Protein AF-A0A2N5XPM1-F1 (afdb_monomer)

Organism: NCBI:txid2067669

InterPro domains:
  IPR010985 Ribbon-helix-helix [SSF47598] (3-46)
  IPR045559 Ribbon-helix-helix protein, RHH domain [PF19839] (17-51)

Structure (mmCIF, N/CA/C/O backbone):
data_AF-A0A2N5XPM1-F1
#
_entry.id   AF-A0A2N5XPM1-F1
#
loop_
_atom_site.group_PDB
_atom_site.id
_atom_site.type_symbol
_atom_site.label_atom_id
_atom_site.label_alt_id
_atom_site.label_comp_id
_atom_site.label_asym_id
_atom_site.label_entity_id
_atom_site.label_seq_id
_atom_site.pdbx_PDB_ins_code
_atom_site.Cartn_x
_atom_site.Cartn_y
_atom_site.Cartn_z
_atom_site.occupancy
_atom_site.B_iso_or_equiv
_atom_site.auth_seq_id
_atom_site.auth_comp_id
_atom_site.auth_asym_id
_atom_site.auth_atom_id
_atom_site.pdbx_PDB_model_num
ATOM 1 N N . MET A 1 1 ? -6.396 24.644 0.003 1.00 42.78 1 MET A N 1
ATOM 2 C CA . MET A 1 1 ? -5.838 24.144 1.277 1.00 42.78 1 MET A CA 1
ATOM 3 C C . MET A 1 1 ? -4.941 22.965 0.941 1.00 42.78 1 MET A C 1
ATOM 5 O O . MET A 1 1 ? -5.441 21.895 0.630 1.00 42.78 1 MET A O 1
ATOM 9 N N . THR A 1 2 ? -3.635 23.198 0.847 1.00 47.31 2 THR A N 1
ATOM 10 C CA . THR A 1 2 ? -2.632 22.197 0.466 1.00 47.31 2 THR A CA 1
ATOM 11 C C . THR A 1 2 ? -2.367 21.283 1.660 1.00 47.31 2 THR A C 1
ATOM 13 O O . THR A 1 2 ? -1.666 21.654 2.601 1.00 47.31 2 THR A O 1
ATOM 16 N N . GLY A 1 3 ? -3.017 20.116 1.667 1.00 54.62 3 GLY A N 1
ATOM 17 C CA . GLY A 1 3 ? -2.784 19.080 2.670 1.00 54.62 3 GLY A CA 1
ATOM 18 C C . GLY A 1 3 ? -1.305 18.709 2.673 1.00 54.62 3 GLY A C 1
ATOM 19 O O . GLY A 1 3 ? -0.744 18.418 1.623 1.00 54.62 3 GLY A O 1
ATOM 20 N N . LYS A 1 4 ? -0.660 18.797 3.836 1.00 61.44 4 LYS A N 1
ATOM 21 C CA . LYS A 1 4 ? 0.757 18.462 3.993 1.00 61.44 4 LYS A CA 1
ATOM 22 C C . LYS A 1 4 ? 0.954 16.995 3.620 1.00 61.44 4 LYS A C 1
ATOM 24 O O . LYS A 1 4 ? 0.442 16.122 4.319 1.00 61.44 4 LYS A O 1
ATOM 29 N N . ASP A 1 5 ? 1.707 16.731 2.559 1.00 68.56 5 ASP A N 1
ATOM 30 C CA . ASP A 1 5 ? 2.209 15.391 2.279 1.00 68.56 5 ASP A CA 1
ATOM 31 C C . ASP A 1 5 ? 3.088 14.944 3.458 1.00 68.56 5 ASP A C 1
ATOM 33 O O . ASP A 1 5 ? 4.154 15.507 3.715 1.00 68.56 5 ASP A O 1
ATOM 37 N N . ALA A 1 6 ? 2.617 13.960 4.224 1.00 75.38 6 ALA A N 1
ATOM 38 C CA . ALA A 1 6 ? 3.383 13.356 5.306 1.00 75.38 6 ALA A CA 1
ATOM 39 C C . ALA A 1 6 ? 4.169 12.154 4.763 1.00 75.38 6 ALA A C 1
ATOM 41 O O . ALA A 1 6 ? 3.598 11.216 4.205 1.00 75.38 6 ALA A O 1
ATOM 42 N N . GLY A 1 7 ? 5.493 12.171 4.925 1.00 80.62 7 GLY A N 1
ATOM 43 C CA . GLY A 1 7 ? 6.352 11.047 4.559 1.00 80.62 7 GLY A CA 1
ATOM 44 C C . GLY A 1 7 ? 6.330 9.952 5.627 1.00 80.62 7 GLY A C 1
ATOM 45 O O . GLY A 1 7 ? 6.668 10.206 6.780 1.00 80.62 7 GLY A O 1
ATOM 46 N N . PHE A 1 8 ? 5.991 8.722 5.239 1.00 80.69 8 PHE A N 1
ATOM 47 C CA . PHE A 1 8 ? 6.041 7.541 6.104 1.00 80.69 8 PHE A CA 1
ATOM 48 C C . PHE A 1 8 ? 7.243 6.665 5.724 1.00 80.69 8 PHE A C 1
ATOM 50 O O . PHE A 1 8 ? 7.343 6.200 4.587 1.00 80.69 8 PHE A O 1
ATOM 57 N N . ARG A 1 9 ? 8.183 6.453 6.656 1.00 86.62 9 ARG A N 1
ATOM 58 C CA . ARG A 1 9 ? 9.371 5.608 6.449 1.00 86.62 9 ARG A CA 1
ATOM 59 C C . ARG A 1 9 ? 9.276 4.364 7.322 1.00 86.62 9 ARG A C 1
ATOM 61 O O . ARG A 1 9 ? 9.278 4.472 8.543 1.00 86.62 9 ARG A O 1
ATOM 68 N N . ILE A 1 10 ? 9.286 3.194 6.690 1.00 86.5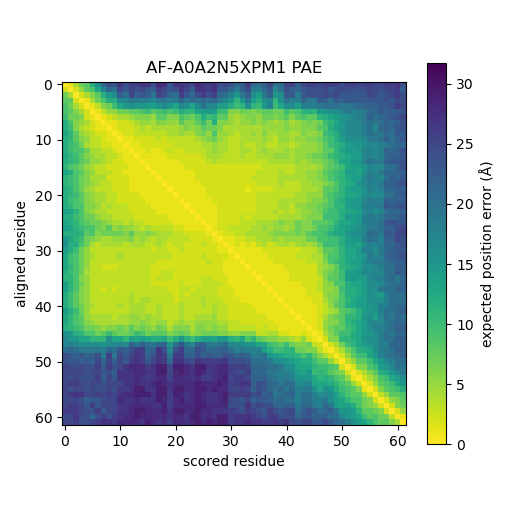0 10 ILE A N 1
ATOM 69 C CA . ILE A 1 10 ? 9.300 1.892 7.365 1.00 86.50 10 ILE A CA 1
ATOM 70 C C . ILE A 1 10 ? 10.576 1.125 7.055 1.00 86.50 10 ILE A C 1
ATOM 72 O O . ILE A 1 10 ? 11.141 1.243 5.966 1.00 86.50 10 ILE A O 1
ATOM 76 N N . ARG A 1 11 ? 11.028 0.332 8.026 1.00 93.12 11 ARG A N 1
ATOM 77 C CA . ARG A 1 11 ? 12.059 -0.684 7.826 1.00 93.12 11 ARG A CA 1
ATOM 78 C C . ARG A 1 11 ? 11.372 -2.034 7.695 1.00 93.12 11 ARG A C 1
ATOM 80 O O . ARG A 1 11 ? 10.535 -2.375 8.519 1.00 93.12 11 ARG A O 1
ATOM 87 N N . VAL A 1 12 ? 11.735 -2.768 6.656 1.00 92.12 12 VAL A N 1
ATOM 88 C CA . VAL A 1 12 ? 11.233 -4.110 6.357 1.00 92.12 12 VAL A CA 1
ATOM 89 C C . VAL A 1 12 ? 12.408 -4.975 5.928 1.00 92.12 12 VAL A C 1
ATOM 91 O O . VAL A 1 12 ? 13.451 -4.448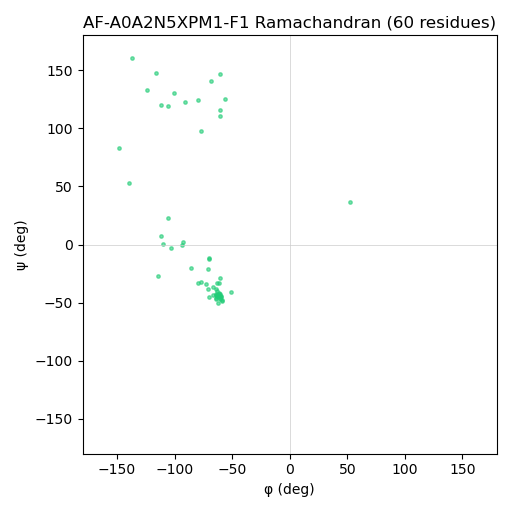 5.523 1.00 92.12 12 VAL A O 1
ATOM 94 N N . GLU A 1 13 ? 12.245 -6.290 6.004 1.00 96.69 13 GLU A N 1
ATOM 95 C CA . GLU A 1 13 ? 13.247 -7.212 5.484 1.00 96.69 13 GLU A CA 1
ATOM 96 C C . GLU A 1 13 ? 13.455 -7.020 3.981 1.00 96.69 13 GLU A C 1
ATOM 98 O O . GLU A 1 13 ? 12.533 -6.681 3.230 1.00 96.69 13 GLU A O 1
ATOM 103 N N . ARG A 1 14 ? 14.697 -7.241 3.540 1.00 94.06 14 ARG A N 1
ATOM 104 C CA . ARG A 1 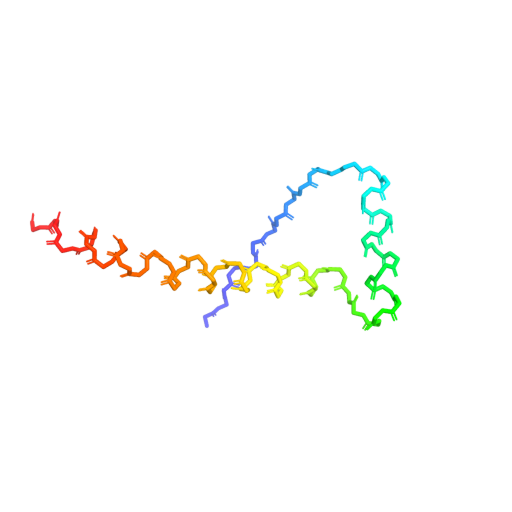14 ? 15.095 -7.051 2.145 1.00 94.06 14 ARG A CA 1
ATOM 105 C C . ARG A 1 14 ? 14.272 -7.931 1.206 1.00 94.06 14 ARG A C 1
ATOM 107 O O . ARG A 1 14 ? 13.713 -7.415 0.244 1.00 94.06 14 ARG A O 1
ATOM 114 N N . ASP A 1 15 ? 14.144 -9.212 1.533 1.00 96.00 15 ASP A N 1
ATOM 115 C CA . ASP A 1 15 ? 13.445 -10.178 0.684 1.00 96.00 15 ASP A CA 1
ATOM 116 C C . ASP A 1 15 ? 11.946 -9.877 0.588 1.00 96.00 15 ASP A C 1
ATOM 118 O O . ASP A 1 15 ? 11.350 -10.009 -0.481 1.00 96.00 15 ASP A O 1
ATOM 122 N N . LEU A 1 16 ? 11.334 -9.405 1.680 1.00 94.56 16 LEU A N 1
ATOM 123 C CA . LEU A 1 16 ? 9.933 -8.987 1.685 1.00 94.56 16 LEU A CA 1
ATOM 124 C C . LEU A 1 16 ? 9.709 -7.780 0.767 1.00 94.56 16 LEU A C 1
ATOM 126 O O . LEU A 1 16 ? 8.774 -7.773 -0.034 1.00 94.56 16 LEU A O 1
ATOM 130 N N . ARG A 1 17 ? 10.579 -6.767 0.860 1.00 93.38 17 ARG A N 1
ATOM 131 C CA . ARG A 1 17 ? 10.520 -5.584 -0.006 1.00 93.38 17 ARG A CA 1
ATOM 132 C C . ARG A 1 17 ? 10.676 -5.966 -1.472 1.00 93.38 17 ARG A C 1
ATOM 134 O O . ARG A 1 17 ? 9.915 -5.478 -2.303 1.00 93.38 17 ARG A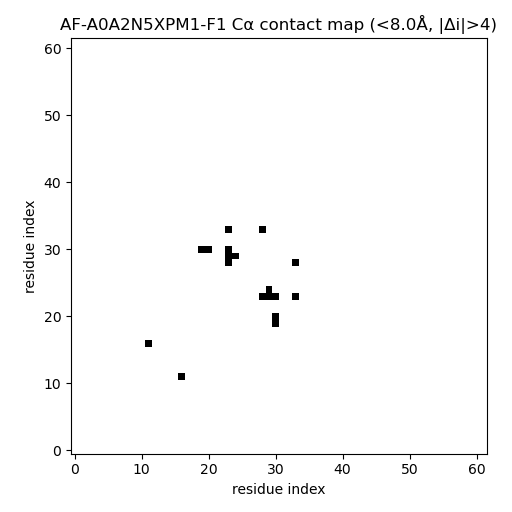 O 1
ATOM 141 N N . ASP A 1 18 ? 11.661 -6.801 -1.781 1.00 94.69 18 ASP A N 1
ATOM 142 C CA . ASP A 1 18 ? 11.995 -7.145 -3.159 1.00 94.69 18 ASP A CA 1
ATOM 143 C C . ASP A 1 18 ? 10.838 -7.943 -3.800 1.00 94.69 18 ASP A C 1
ATOM 145 O O . ASP A 1 18 ? 10.365 -7.555 -4.871 1.00 94.69 18 ASP A O 1
ATOM 149 N N . LYS A 1 19 ? 10.251 -8.915 -3.081 1.00 95.38 19 LYS A N 1
ATOM 150 C CA . LYS A 1 19 ? 9.021 -9.616 -3.507 1.00 95.38 19 LYS A CA 1
ATOM 151 C C . LYS A 1 19 ? 7.826 -8.675 -3.674 1.00 95.38 19 LYS A C 1
ATOM 153 O O . LYS A 1 19 ? 7.073 -8.788 -4.639 1.00 95.38 19 LYS A O 1
ATOM 158 N N . PHE A 1 20 ? 7.633 -7.731 -2.750 1.00 93.50 20 PHE A N 1
ATOM 159 C CA . PHE A 1 20 ? 6.531 -6.771 -2.844 1.00 93.50 20 PHE A CA 1
ATOM 160 C C . PHE A 1 20 ? 6.662 -5.881 -4.086 1.00 93.50 20 PHE A C 1
ATOM 162 O O . PHE A 1 20 ? 5.685 -5.677 -4.807 1.00 93.50 20 PHE A O 1
ATOM 169 N N . ILE A 1 21 ? 7.869 -5.383 -4.369 1.00 92.31 21 ILE A N 1
ATOM 170 C CA . ILE A 1 21 ? 8.147 -4.569 -5.558 1.00 92.31 21 ILE A CA 1
ATOM 171 C C . ILE A 1 21 ? 7.938 -5.384 -6.836 1.00 92.31 21 ILE A C 1
ATOM 173 O O . ILE A 1 21 ? 7.349 -4.865 -7.783 1.00 92.31 21 ILE A O 1
ATOM 177 N N . GLU A 1 22 ? 8.386 -6.637 -6.872 1.00 95.12 22 GLU A N 1
ATOM 178 C CA . GLU A 1 22 ? 8.185 -7.534 -8.013 1.00 95.12 22 GLU A CA 1
ATOM 179 C C . GLU A 1 22 ? 6.695 -7.732 -8.320 1.00 95.12 22 GLU A C 1
ATOM 181 O O . GLU A 1 22 ? 6.260 -7.517 -9.451 1.00 95.12 22 GLU 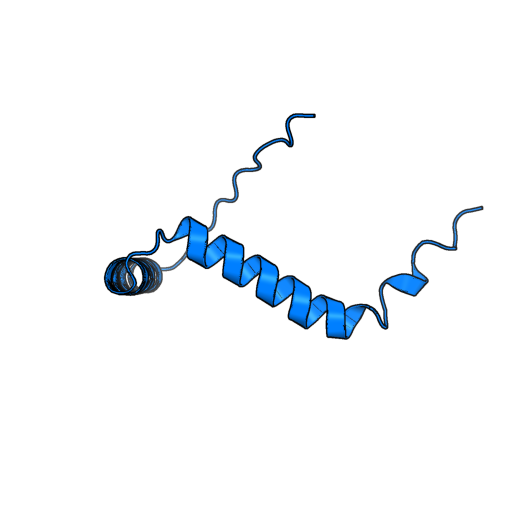A O 1
ATOM 186 N N . MET A 1 23 ? 5.884 -8.009 -7.297 1.00 94.56 23 MET A N 1
ATOM 187 C CA . MET A 1 23 ? 4.430 -8.144 -7.441 1.00 94.56 23 MET A CA 1
ATOM 188 C C . MET A 1 23 ? 3.755 -6.842 -7.883 1.00 94.56 23 MET A C 1
ATOM 190 O O . MET A 1 23 ? 2.815 -6.864 -8.677 1.00 94.56 23 MET A O 1
ATOM 194 N N . CYS A 1 24 ? 4.225 -5.699 -7.382 1.00 94.00 24 CYS A N 1
ATOM 195 C CA . CYS A 1 24 ? 3.739 -4.385 -7.798 1.00 94.00 24 CYS A CA 1
ATOM 196 C C . CYS A 1 24 ? 4.032 -4.126 -9.285 1.00 94.00 24 CYS A C 1
ATOM 198 O O . CYS A 1 24 ? 3.139 -3.708 -10.021 1.00 94.00 24 CYS A O 1
ATOM 200 N N . ARG A 1 25 ? 5.250 -4.450 -9.742 1.00 90.50 25 ARG A N 1
ATOM 201 C CA . ARG A 1 25 ? 5.654 -4.354 -11.155 1.00 90.50 25 ARG A CA 1
ATOM 202 C C . ARG A 1 25 ? 4.840 -5.282 -12.047 1.00 90.50 25 ARG A C 1
ATOM 204 O O . ARG A 1 25 ? 4.375 -4.843 -13.088 1.00 90.50 25 ARG A O 1
ATOM 211 N N . ALA A 1 26 ? 4.615 -6.525 -11.622 1.00 93.25 26 ALA A N 1
ATOM 212 C CA . ALA A 1 26 ? 3.799 -7.485 -12.365 1.00 93.25 26 ALA A CA 1
ATOM 213 C C . ALA A 1 26 ? 2.350 -7.004 -12.564 1.00 93.25 26 ALA A C 1
ATOM 215 O O . ALA A 1 26 ? 1.706 -7.359 -13.546 1.00 93.25 26 ALA A O 1
ATOM 216 N N . LYS A 1 27 ? 1.842 -6.181 -11.639 1.00 88.75 27 LYS A N 1
ATOM 217 C CA . LYS A 1 27 ? 0.508 -5.571 -11.708 1.00 88.75 27 LYS A CA 1
ATOM 218 C C . LYS A 1 27 ? 0.497 -4.184 -12.359 1.00 88.75 27 LYS A C 1
ATOM 220 O O . LYS A 1 27 ? -0.562 -3.571 -12.380 1.00 88.75 27 LYS A O 1
ATOM 225 N N . ASP A 1 28 ? 1.642 -3.690 -12.832 1.00 91.69 28 ASP A N 1
ATOM 226 C CA 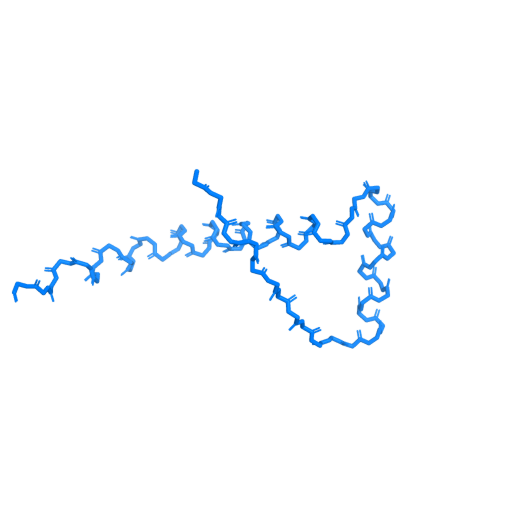. ASP A 1 28 ? 1.842 -2.337 -13.371 1.00 91.69 28 ASP A CA 1
ATOM 227 C C . ASP A 1 28 ? 1.369 -1.215 -12.425 1.00 91.69 28 ASP A C 1
ATOM 229 O O . ASP A 1 28 ? 0.806 -0.193 -12.816 1.00 91.69 28 ASP A O 1
ATOM 233 N N . ARG A 1 29 ? 1.560 -1.419 -11.114 1.00 90.81 29 ARG A N 1
ATOM 234 C CA . ARG A 1 29 ? 1.160 -0.461 -10.075 1.00 90.81 29 ARG A CA 1
ATOM 235 C C . ARG A 1 29 ? 2.362 -0.083 -9.220 1.00 90.81 29 ARG A C 1
ATOM 237 O O . ARG A 1 29 ? 3.071 -0.966 -8.745 1.00 90.81 29 ARG A O 1
ATOM 244 N N . PRO A 1 30 ? 2.603 1.208 -8.941 1.00 91.06 30 PRO A N 1
ATOM 245 C CA . PRO A 1 30 ? 3.708 1.601 -8.079 1.00 91.06 30 PRO A CA 1
ATOM 246 C C . PRO A 1 30 ? 3.457 1.152 -6.633 1.00 91.06 30 PRO A C 1
ATOM 248 O O . PRO A 1 30 ? 2.351 1.288 -6.109 1.00 91.06 30 PRO A O 1
ATOM 251 N N . ALA A 1 31 ? 4.510 0.685 -5.957 1.00 88.62 31 ALA A N 1
ATOM 252 C CA . ALA A 1 31 ? 4.454 0.188 -4.578 1.00 88.62 31 ALA A CA 1
ATOM 253 C C . ALA A 1 31 ? 3.762 1.168 -3.611 1.00 88.62 31 ALA A C 1
ATOM 255 O O . ALA A 1 31 ? 2.933 0.766 -2.800 1.00 88.62 31 ALA A O 1
ATOM 256 N N . ALA A 1 32 ? 4.035 2.469 -3.747 1.00 88.06 32 ALA A N 1
ATOM 257 C CA . ALA A 1 32 ? 3.401 3.504 -2.931 1.00 88.06 32 ALA A CA 1
ATOM 258 C C . ALA A 1 32 ? 1.876 3.590 -3.131 1.00 88.06 32 ALA A C 1
ATOM 260 O O . ALA A 1 32 ? 1.160 3.901 -2.183 1.00 88.06 32 ALA A O 1
ATOM 261 N N . GLN A 1 33 ? 1.371 3.314 -4.338 1.00 89.19 33 GLN A N 1
ATOM 262 C CA . GLN A 1 33 ? -0.069 3.279 -4.604 1.00 89.19 33 GLN A CA 1
ATOM 263 C C . GLN A 1 33 ? -0.708 2.067 -3.932 1.00 89.19 33 GLN A C 1
ATOM 265 O O . GLN A 1 33 ? -1.726 2.216 -3.266 1.00 89.19 33 GLN A O 1
ATOM 270 N N . VAL A 1 34 ? -0.082 0.894 -4.058 1.00 91.81 34 VAL A N 1
ATOM 271 C CA . VAL A 1 34 ? -0.567 -0.336 -3.418 1.00 91.81 34 VAL A CA 1
ATOM 272 C C . VAL A 1 34 ? -0.603 -0.172 -1.901 1.00 91.81 34 VAL A C 1
ATOM 274 O O . VAL A 1 34 ? -1.613 -0.494 -1.293 1.00 91.81 34 VAL A O 1
ATOM 277 N N . ILE A 1 35 ? 0.445 0.398 -1.296 1.00 89.94 35 ILE A N 1
ATOM 278 C CA . ILE A 1 35 ? 0.479 0.677 0.147 1.00 89.94 35 ILE A CA 1
ATOM 279 C C . ILE A 1 35 ? -0.640 1.641 0.549 1.00 89.94 35 ILE A C 1
ATOM 281 O O . ILE A 1 35 ? -1.326 1.385 1.532 1.00 89.94 35 ILE A O 1
ATOM 285 N N . ARG A 1 36 ? -0.853 2.731 -0.201 1.00 89.00 36 ARG A N 1
ATOM 286 C CA . ARG A 1 36 ? -1.925 3.695 0.101 1.00 89.00 36 ARG A CA 1
ATOM 287 C C . ARG A 1 36 ? -3.310 3.057 0.034 1.00 89.00 36 ARG A C 1
ATOM 289 O O . ARG A 1 36 ? -4.129 3.318 0.908 1.00 89.00 36 ARG A O 1
ATOM 296 N N . ASP A 1 37 ? -3.562 2.217 -0.961 1.00 90.69 37 ASP A N 1
ATOM 297 C CA . ASP A 1 37 ? -4.853 1.539 -1.091 1.00 90.69 37 ASP A CA 1
ATOM 298 C C . ASP A 1 37 ? -5.033 0.465 -0.018 1.00 90.69 37 ASP A C 1
ATOM 300 O O . ASP A 1 37 ? -6.102 0.374 0.572 1.00 90.69 37 ASP A O 1
ATOM 304 N N . PHE A 1 38 ? -3.967 -0.262 0.322 1.00 90.19 38 PHE A N 1
ATOM 305 C CA . PHE A 1 38 ? -3.984 -1.224 1.421 1.00 90.19 38 PHE A CA 1
ATOM 306 C C . PHE A 1 38 ? -4.242 -0.540 2.768 1.00 90.19 38 PHE A C 1
ATOM 308 O O . PHE A 1 38 ? -5.014 -1.043 3.571 1.00 90.19 38 PHE A O 1
ATOM 315 N N . MET A 1 39 ? -3.648 0.634 3.008 1.00 89.38 39 MET A N 1
ATOM 316 C CA . MET A 1 39 ? -3.924 1.440 4.202 1.00 89.38 39 MET A CA 1
ATOM 317 C C . MET A 1 39 ? -5.382 1.896 4.254 1.00 89.38 39 MET A C 1
ATOM 319 O O . MET A 1 39 ? -5.984 1.823 5.319 1.00 89.38 39 MET A O 1
ATOM 323 N N . ARG A 1 40 ? -5.955 2.350 3.130 1.00 89.19 40 ARG A N 1
ATOM 324 C CA . ARG A 1 40 ? -7.374 2.737 3.070 1.00 89.19 40 ARG A CA 1
ATOM 325 C C . ARG A 1 40 ? -8.282 1.558 3.361 1.00 89.19 40 ARG A C 1
ATOM 327 O O . ARG A 1 40 ? -9.111 1.672 4.246 1.00 89.19 40 ARG A O 1
ATOM 334 N N . GLN A 1 41 ? -8.067 0.433 2.685 1.00 90.88 41 GLN A N 1
ATOM 335 C CA . GLN A 1 41 ? -8.845 -0.781 2.901 1.00 90.88 41 GLN A CA 1
ATOM 336 C C . GLN A 1 41 ? -8.723 -1.267 4.349 1.00 90.88 41 GLN A C 1
ATOM 338 O O . GLN A 1 41 ? -9.726 -1.569 4.980 1.00 90.88 41 GLN A O 1
ATOM 343 N N . TYR A 1 42 ? -7.512 -1.269 4.910 1.00 89.38 42 TYR A N 1
ATOM 344 C CA . TYR A 1 42 ? -7.295 -1.639 6.305 1.00 89.38 42 TYR A CA 1
ATOM 345 C C . TYR A 1 42 ? -8.041 -0.701 7.261 1.00 89.38 42 TYR A C 1
ATOM 347 O O . TYR A 1 42 ? -8.649 -1.167 8.219 1.00 89.38 42 TYR A O 1
ATOM 355 N N . ILE A 1 43 ? -8.029 0.613 7.009 1.00 88.69 43 ILE A N 1
ATOM 3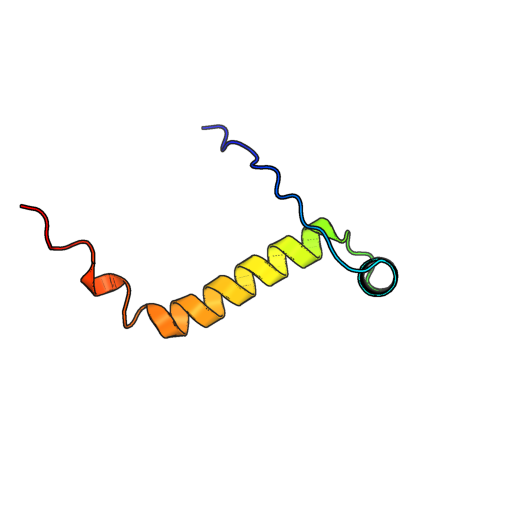56 C CA . ILE A 1 43 ? -8.817 1.573 7.790 1.00 88.69 43 ILE A CA 1
ATOM 357 C C . ILE A 1 43 ? -10.307 1.306 7.599 1.00 88.69 43 ILE A C 1
ATOM 359 O O . ILE A 1 43 ? -11.000 1.230 8.589 1.00 88.69 43 ILE A O 1
ATOM 363 N N . GLU A 1 44 ? -10.813 1.119 6.385 1.00 88.94 44 GLU A N 1
ATOM 364 C CA . GLU A 1 44 ? -12.236 0.857 6.132 1.00 88.94 44 GLU A CA 1
ATOM 365 C C . GLU A 1 44 ? -12.718 -0.421 6.830 1.00 88.94 44 GLU A C 1
ATOM 367 O O . GLU A 1 44 ? -13.741 -0.401 7.507 1.00 88.94 44 GLU A O 1
ATOM 372 N N . GLU A 1 45 ? -11.954 -1.510 6.742 1.00 87.00 45 GLU A N 1
ATOM 373 C CA . GLU A 1 45 ? -12.255 -2.782 7.405 1.00 87.00 45 GLU A CA 1
ATOM 374 C C . GLU A 1 45 ? -12.238 -2.645 8.933 1.00 87.00 45 GLU A C 1
ATOM 376 O O . GLU A 1 45 ? -13.134 -3.138 9.622 1.00 87.00 45 GLU A O 1
ATOM 381 N N . ASN A 1 46 ? -11.244 -1.941 9.481 1.00 83.81 46 ASN A N 1
ATOM 382 C CA . ASN A 1 46 ? -11.129 -1.771 10.925 1.00 83.81 46 ASN A CA 1
ATOM 383 C C . ASN A 1 46 ? -12.070 -0.685 11.447 1.00 83.81 46 ASN A C 1
ATOM 385 O O . ASN A 1 46 ? -12.589 -0.836 12.537 1.00 83.81 46 ASN A O 1
ATOM 389 N N . THR A 1 47 ? -12.366 0.374 10.707 1.00 72.50 47 THR A N 1
ATOM 390 C CA . THR A 1 47 ? -13.341 1.402 11.083 1.00 72.50 47 THR A CA 1
ATOM 391 C C . THR A 1 47 ? -14.758 0.866 10.953 1.00 72.50 47 THR A C 1
ATOM 393 O O . THR A 1 47 ? -15.551 1.141 11.832 1.00 72.50 47 THR A O 1
ATOM 396 N N . ALA A 1 48 ? -15.079 -0.006 9.996 1.00 58.84 48 ALA A N 1
ATOM 397 C CA . ALA A 1 48 ? -16.361 -0.717 10.007 1.00 58.84 48 ALA A CA 1
ATOM 398 C C . ALA A 1 48 ? -16.520 -1.614 11.254 1.00 58.84 48 ALA A C 1
ATOM 400 O O . ALA A 1 48 ? -17.619 -1.742 11.790 1.00 58.84 48 ALA A O 1
ATOM 401 N N . ALA A 1 49 ? -15.423 -2.188 11.761 1.00 56.06 49 ALA A N 1
ATOM 402 C CA . ALA A 1 49 ? -15.415 -2.919 13.030 1.00 56.06 49 ALA A CA 1
ATOM 403 C C . ALA A 1 49 ? -15.412 -1.992 14.269 1.00 56.06 49 ALA A C 1
ATOM 405 O O . ALA A 1 49 ? -16.002 -2.331 15.293 1.00 56.06 49 ALA A O 1
ATOM 406 N N . ASN A 1 50 ? -14.788 -0.813 14.175 1.00 50.50 50 ASN A N 1
ATOM 407 C CA . ASN A 1 50 ? -14.559 0.134 15.275 1.00 50.50 50 ASN A CA 1
ATOM 408 C C . ASN A 1 50 ? -15.511 1.349 15.271 1.00 50.50 50 ASN A C 1
ATOM 410 O O . ASN A 1 50 ? -15.455 2.140 16.205 1.00 50.50 50 ASN A O 1
ATOM 414 N N . ASP A 1 51 ? -16.414 1.525 14.305 1.00 49.06 51 ASP A N 1
ATOM 415 C CA . ASP A 1 51 ? -17.478 2.549 14.339 1.00 49.06 51 ASP A CA 1
ATOM 416 C C . ASP A 1 51 ? -18.545 2.204 15.388 1.00 49.06 51 ASP A C 1
ATOM 418 O O . ASP A 1 51 ? -19.306 3.067 15.822 1.00 49.06 51 ASP A O 1
ATOM 422 N N . THR A 1 52 ? -18.518 0.972 15.905 1.00 49.25 52 THR A N 1
ATOM 423 C CA . THR A 1 52 ? -19.184 0.622 17.166 1.00 49.25 52 THR A CA 1
ATOM 424 C C . THR A 1 52 ? -18.467 1.229 18.390 1.00 49.25 52 THR A C 1
ATOM 426 O O . THR A 1 52 ? -19.090 1.428 19.428 1.00 49.25 52 THR A O 1
ATOM 429 N N . GLU A 1 53 ? -17.184 1.597 18.294 1.00 50.94 53 GLU A N 1
ATOM 430 C CA . GLU A 1 53 ? -16.360 2.059 19.426 1.00 50.94 53 GLU A CA 1
ATOM 431 C C . GLU A 1 53 ? -15.916 3.540 19.339 1.00 50.94 53 GLU A C 1
ATOM 433 O O . GLU A 1 53 ? -15.741 4.194 20.372 1.00 50.94 53 GLU A O 1
ATOM 438 N N . ALA A 1 54 ? -15.786 4.131 18.145 1.00 48.97 54 ALA A N 1
ATOM 439 C CA . ALA A 1 54 ? -15.263 5.492 17.960 1.00 48.97 54 ALA A CA 1
ATOM 440 C C . ALA A 1 54 ? -16.316 6.614 18.095 1.00 48.97 54 ALA A C 1
ATOM 442 O O . ALA A 1 54 ? -15.960 7.746 18.436 1.00 48.97 54 ALA A O 1
ATOM 443 N N . VAL A 1 55 ? -17.615 6.318 17.946 1.00 52.09 55 VAL A N 1
ATOM 444 C CA . VAL A 1 55 ? -18.705 7.289 18.201 1.00 52.09 55 VAL A CA 1
ATOM 445 C C . VAL A 1 55 ? -18.867 7.611 19.703 1.00 52.09 55 VAL A C 1
ATOM 447 O O . VAL A 1 55 ? -19.505 8.602 20.058 1.00 52.09 55 VAL A O 1
ATOM 450 N N . ASN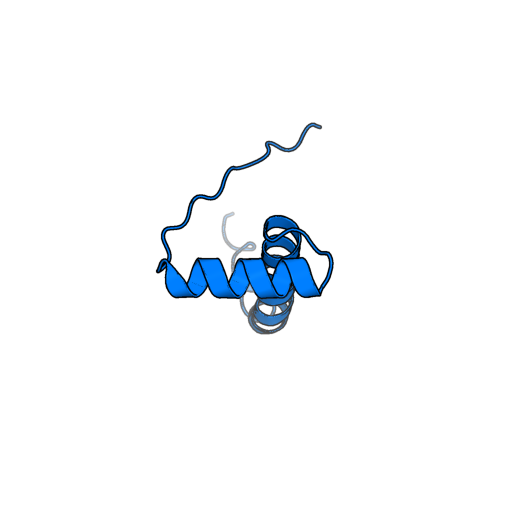 A 1 56 ? -18.234 6.856 20.613 1.00 53.91 56 ASN A N 1
ATOM 451 C CA . ASN A 1 56 ? -18.361 7.069 22.062 1.00 53.91 56 ASN A CA 1
ATOM 452 C C . ASN A 1 56 ? -17.271 7.968 22.698 1.00 53.91 56 ASN A C 1
ATOM 454 O O . ASN A 1 56 ? -17.314 8.209 23.902 1.00 53.91 56 ASN A O 1
ATOM 458 N N . LYS A 1 57 ? -16.285 8.491 21.944 1.00 50.75 57 LYS A N 1
ATOM 459 C CA . LYS A 1 57 ? -15.163 9.269 22.534 1.00 50.75 57 LYS A CA 1
ATOM 460 C C . LYS A 1 57 ? -15.128 10.776 22.254 1.00 50.75 57 LYS A C 1
ATOM 462 O O . LYS A 1 57 ? -14.245 11.445 22.780 1.00 50.75 57 LYS A O 1
ATOM 467 N N . GLN A 1 58 ? -16.083 11.343 21.511 1.00 50.50 58 GLN A N 1
ATOM 468 C CA . GLN A 1 58 ? -16.133 12.799 21.247 1.00 50.50 58 GLN A CA 1
ATOM 469 C C . GLN A 1 58 ? -17.312 13.552 21.894 1.00 50.50 58 GLN A C 1
ATOM 471 O O . GLN A 1 58 ? -17.462 14.748 21.666 1.00 50.50 58 GLN A O 1
ATOM 476 N N . LYS A 1 59 ? -18.118 12.912 22.756 1.00 44.69 59 LYS A N 1
ATOM 477 C CA . LYS A 1 59 ? -19.244 13.559 23.469 1.00 44.69 59 LYS A CA 1
ATOM 478 C C . LYS A 1 59 ? -18.997 13.837 24.962 1.00 44.69 59 LYS A C 1
ATOM 480 O O . LYS A 1 59 ? -19.947 13.966 25.725 1.00 44.69 59 LYS A O 1
ATOM 485 N N . GLY A 1 60 ? -17.736 13.925 25.385 1.00 46.38 60 GLY A N 1
ATOM 486 C CA . GLY A 1 60 ? -17.364 14.033 26.799 1.00 46.38 60 GLY A CA 1
ATOM 487 C C . GLY A 1 60 ? -16.232 15.015 27.077 1.00 46.38 60 GLY A C 1
ATOM 488 O O . GLY A 1 60 ? -15.250 14.640 27.707 1.00 46.38 60 GLY A O 1
ATOM 489 N N . HIS A 1 61 ? -16.345 16.256 26.611 1.00 44.50 61 HIS A N 1
ATOM 490 C CA . HIS A 1 61 ? -15.648 17.368 27.259 1.00 44.50 61 HIS A CA 1
ATOM 491 C C . HIS A 1 61 ? -16.496 18.633 27.103 1.00 44.50 61 HIS A C 1
ATOM 493 O O . HIS A 1 61 ? -16.364 19.376 26.131 1.00 44.50 61 HIS A O 1
ATOM 499 N N . SER A 1 62 ? -17.468 18.768 28.010 1.00 42.81 62 SER A N 1
ATOM 500 C CA . SER A 1 62 ? -18.043 20.062 28.391 1.00 42.81 62 SER A CA 1
ATOM 501 C C . SER A 1 62 ? -17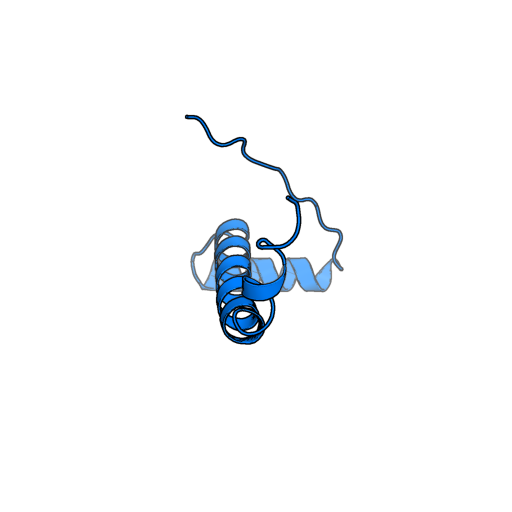.086 20.793 29.318 1.00 42.81 62 SER A C 1
ATOM 503 O O . SER A 1 62 ? -16.381 20.089 30.076 1.00 42.81 62 SER A O 1
#

Nearest PDB structures (foldseek):
  1bdv-assembly1_B  TM=8.709E-01  e=2.207E+00  Lederbergvirus P22
  5zkt-assembly1_A  TM=5.560E-01  e=7.523E+00  Oryza sativa Japonica Group
  7vp2-assembly1_B  TM=5.494E-01  e=8.769E+00  Arabidopsis thaliana

Foldseek 3Di:
DDDDDDDDDDDDDPVVVVVLCVVCVVVVHGSVVVVVVVVVVVCVVVCVVCVVPVVPPPPPDD

pLDDT: mean 77.36, std 18.87, range [42.78, 96.69]

Radius of gyration: 16.97 Å; Cα contacts (8 Å, |Δi|>4): 9; chains: 1; bounding box: 34×34×42 Å

Secondary structure (DSSP, 8-state):
-------------HHHHHHHHHHHHHTT--HHHHHHHHHHHHHHHHHHHHHHHHTTSSS---

Solvent-accessible surface area (backbone atoms only — not comparable to full-atom values): 4050 Å² total; per-residue (Å²): 134,85,76,79,86,76,88,84,87,82,88,74,58,67,70,61,50,52,52,50,46,52,55,21,55,78,67,77,40,60,57,71,56,54,51,51,51,50,52,48,52,51,47,53,59,47,42,69,66,36,58,82,60,59,75,75,74,80,84,77,82,131

Sequence (62 aa):
MTGKDAGFRIRVERDLRDKFIEMCRAKDRPAAQVIRDFMRQYIEENTAANDTEAVNKQKGHS

Mean predicted aligned error: 11.03 Å